Protein AF-A0A7R9W2V9-F1 (afdb_monomer_lite)

pLDDT: mean 74.41, std 21.02, range [41.81, 98.69]

Radius of gyration: 28.2 Å; chains: 1; bounding box: 108×18×52 Å

Secondary structure (DSSP, 8-state):
------PPP-PPP-------------------S-SSSS-SS--S--STTTTSEEE-TTS-EEETTSHHHHHHHHHHHHHHHHHHHHHHHHHHHHHHHS---

Organism: NCBI:txid2749911

Structure (mmCIF, N/CA/C/O backbone):
data_AF-A0A7R9W2V9-F1
#
_entry.id   AF-A0A7R9W2V9-F1
#
loop_
_atom_site.group_PDB
_atom_site.id
_atom_site.type_symbol
_atom_site.label_atom_id
_atom_site.label_alt_id
_atom_site.label_comp_id
_atom_site.label_asym_id
_atom_site.label_entity_id
_atom_site.label_seq_id
_atom_site.pdbx_PDB_ins_code
_atom_site.Cartn_x
_atom_site.Cartn_y
_atom_site.Cartn_z
_atom_site.occupancy
_atom_site.B_iso_or_equiv
_atom_site.auth_seq_id
_atom_site.auth_comp_id
_atom_site.auth_asym_id
_atom_site.auth_atom_id
_atom_site.pdbx_PDB_model_num
ATOM 1 N N . PRO A 1 1 ? -76.018 -1.899 -8.088 1.00 46.69 1 PRO A N 1
ATOM 2 C CA . PRO A 1 1 ? -74.937 -2.626 -8.798 1.00 46.69 1 PRO A CA 1
ATOM 3 C C . PRO A 1 1 ? -73.946 -1.672 -9.506 1.00 46.69 1 PRO A C 1
ATOM 5 O O . PRO A 1 1 ? -74.296 -1.022 -10.482 1.00 46.69 1 PRO A O 1
ATOM 8 N N . LYS A 1 2 ? -72.720 -1.572 -8.980 1.00 50.69 2 LYS A N 1
ATOM 9 C CA . LYS A 1 2 ? -71.483 -1.120 -9.660 1.00 50.69 2 LYS A CA 1
ATOM 10 C C . LYS A 1 2 ? -70.464 -2.248 -9.420 1.00 50.69 2 LYS A C 1
ATOM 12 O O . LYS A 1 2 ? -70.525 -2.785 -8.311 1.00 50.69 2 LYS A O 1
ATOM 17 N N . PRO A 1 3 ? -69.578 -2.632 -10.367 1.00 49.62 3 PRO A N 1
ATOM 18 C CA . PRO A 1 3 ? -68.388 -1.818 -10.691 1.00 49.62 3 PRO A CA 1
ATOM 19 C C . PRO A 1 3 ? -67.778 -2.015 -12.108 1.00 49.62 3 PRO A C 1
ATOM 21 O O . PRO A 1 3 ? -67.949 -3.055 -12.724 1.00 49.62 3 PRO A O 1
ATOM 24 N N . SER A 1 4 ? -66.955 -1.067 -12.582 1.00 51.81 4 SER A N 1
ATOM 25 C CA . SER A 1 4 ? -65.790 -1.380 -13.442 1.00 51.81 4 SER A CA 1
ATOM 26 C C . SER A 1 4 ? -64.820 -0.191 -13.510 1.00 51.81 4 SER A C 1
ATOM 28 O O . SER A 1 4 ? -64.957 0.717 -14.329 1.00 51.81 4 SER A O 1
ATOM 30 N N . LYS A 1 5 ? -63.825 -0.189 -12.623 1.00 57.19 5 LYS A N 1
ATOM 31 C CA . LYS A 1 5 ? -62.565 0.539 -12.803 1.00 57.19 5 LYS A CA 1
ATOM 32 C C . LYS A 1 5 ? -61.449 -0.466 -12.552 1.00 57.19 5 LYS A C 1
ATOM 34 O O . LYS A 1 5 ? -61.297 -0.917 -11.423 1.00 57.19 5 LYS A O 1
ATOM 39 N N . THR A 1 6 ? -60.681 -0.802 -13.579 1.00 54.47 6 THR A N 1
ATOM 40 C CA . THR A 1 6 ? -59.419 -1.537 -13.437 1.00 54.47 6 THR A CA 1
ATOM 41 C C . THR A 1 6 ? -58.342 -0.767 -14.185 1.00 54.47 6 THR A C 1
ATOM 43 O O . THR A 1 6 ? -58.130 -0.964 -15.377 1.00 54.47 6 THR A O 1
ATOM 46 N N . GLY A 1 7 ? -57.701 0.158 -13.471 1.00 48.78 7 GLY A N 1
ATOM 47 C CA . GLY A 1 7 ? -56.350 0.599 -13.788 1.00 48.78 7 GLY A CA 1
ATOM 48 C C . GLY A 1 7 ? -55.388 -0.370 -13.109 1.00 48.78 7 GLY A C 1
ATOM 49 O O . GLY A 1 7 ? -55.486 -0.584 -11.902 1.00 48.78 7 GLY A O 1
ATOM 50 N N . VAL A 1 8 ? -54.512 -0.998 -13.885 1.00 53.28 8 VAL A N 1
ATOM 51 C CA . VAL A 1 8 ? -53.433 -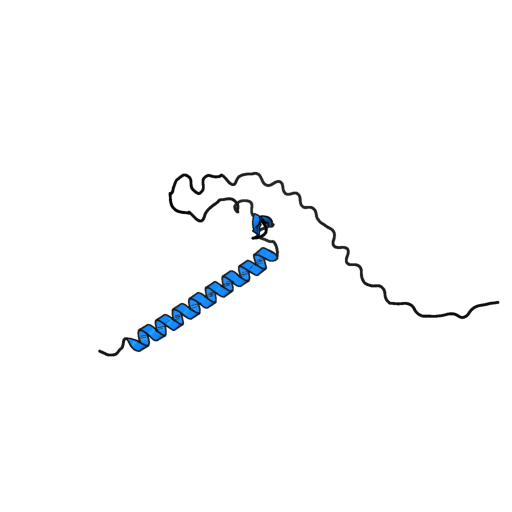1.841 -13.364 1.00 53.28 8 VAL A CA 1
ATOM 52 C C . VAL A 1 8 ? -52.296 -0.939 -12.890 1.00 53.28 8 VAL A C 1
ATOM 54 O O . VAL A 1 8 ? -51.765 -0.1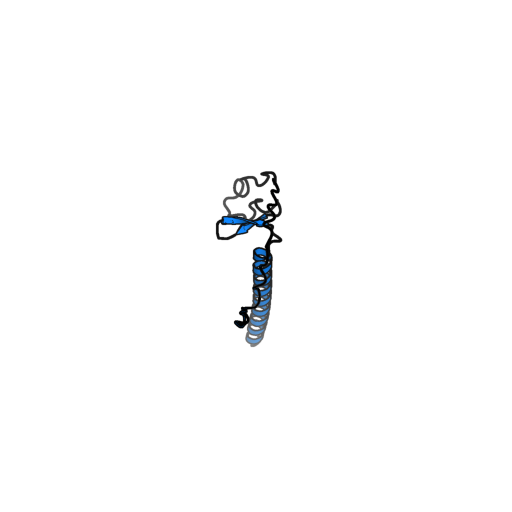33 -13.653 1.00 53.28 8 VAL A O 1
ATOM 57 N N . ALA A 1 9 ? -51.990 -1.027 -11.598 1.00 50.00 9 ALA A N 1
ATOM 58 C CA . ALA A 1 9 ? -50.939 -0.272 -10.935 1.00 50.00 9 ALA A CA 1
ATOM 59 C C . ALA A 1 9 ? -49.593 -1.013 -10.978 1.00 50.00 9 ALA A C 1
ATOM 61 O O . ALA A 1 9 ? -49.531 -2.238 -11.059 1.00 50.00 9 ALA A O 1
ATOM 62 N N . ALA A 1 10 ? -48.551 -0.188 -10.917 1.00 50.56 10 ALA A N 1
ATOM 63 C CA . ALA A 1 10 ? -47.118 -0.440 -10.911 1.00 50.56 10 ALA A CA 1
ATOM 64 C C . ALA A 1 10 ? -46.617 -1.688 -10.153 1.00 50.56 10 ALA A C 1
ATOM 66 O O . ALA A 1 10 ? -47.099 -2.039 -9.077 1.00 50.56 10 ALA A O 1
ATOM 67 N N . ALA A 1 11 ? -45.560 -2.284 -10.712 1.00 58.38 11 ALA A N 1
ATOM 68 C CA . ALA A 1 11 ? -44.734 -3.320 -10.101 1.00 58.38 11 ALA A CA 1
ATOM 69 C C . ALA A 1 11 ? -44.067 -2.842 -8.790 1.00 58.38 11 ALA A C 1
ATOM 71 O O . ALA A 1 11 ? -43.714 -1.664 -8.679 1.00 58.38 11 ALA A O 1
ATOM 72 N N . PRO A 1 12 ? -43.836 -3.734 -7.807 1.00 54.19 12 PRO A N 1
ATOM 73 C CA . PRO A 1 12 ? -43.176 -3.363 -6.565 1.00 54.19 12 PRO A CA 1
ATOM 74 C C . PRO A 1 12 ? -41.658 -3.260 -6.772 1.00 54.19 12 PRO A C 1
ATOM 76 O O . PRO A 1 12 ? -41.003 -4.201 -7.218 1.00 54.19 12 PRO A O 1
ATOM 79 N N . LEU A 1 13 ? -41.096 -2.104 -6.413 1.00 53.69 13 LEU A N 1
ATOM 80 C CA . LEU A 1 13 ? -39.661 -1.914 -6.215 1.00 53.69 13 LEU A CA 1
ATOM 81 C C . LEU A 1 13 ? -39.195 -2.807 -5.057 1.00 53.69 13 LEU A C 1
ATOM 83 O O . LEU A 1 13 ? -39.648 -2.666 -3.921 1.00 53.69 13 LEU A O 1
ATOM 87 N N . LEU A 1 14 ? -38.288 -3.732 -5.366 1.00 52.78 14 LEU A N 1
ATOM 88 C CA . LEU A 1 14 ? -37.601 -4.604 -4.419 1.00 52.78 14 LEU A CA 1
ATOM 89 C C . LEU A 1 14 ? -36.782 -3.758 -3.429 1.00 52.78 14 LEU A C 1
ATOM 91 O O . LEU A 1 14 ? -35.712 -3.252 -3.758 1.00 52.78 14 LEU A O 1
ATOM 95 N N . ALA A 1 15 ? -37.294 -3.600 -2.209 1.00 47.22 15 ALA A N 1
ATOM 96 C CA . ALA A 1 15 ? -36.582 -2.971 -1.105 1.00 47.22 15 ALA A CA 1
ATOM 97 C C . ALA A 1 15 ? -35.486 -3.916 -0.582 1.00 47.22 15 ALA A C 1
ATOM 99 O O . ALA A 1 15 ? -35.779 -4.910 0.084 1.00 47.22 15 ALA A O 1
ATOM 100 N N . SER A 1 16 ? -34.216 -3.614 -0.860 1.00 54.62 16 SER A N 1
ATOM 101 C CA . SER A 1 16 ? -33.085 -4.293 -0.226 1.00 54.62 16 SER A CA 1
ATOM 102 C C . SER A 1 16 ? -32.844 -3.706 1.168 1.00 54.62 16 SER A C 1
ATOM 104 O O . SER A 1 16 ? -32.211 -2.668 1.360 1.00 54.62 16 SER A O 1
ATOM 106 N N . ALA A 1 17 ? -33.379 -4.387 2.180 1.00 60.69 17 ALA A N 1
ATOM 107 C CA . ALA A 1 17 ? -33.046 -4.144 3.575 1.00 60.69 17 ALA A CA 1
ATOM 108 C C . ALA A 1 17 ? -31.585 -4.555 3.825 1.00 60.69 17 ALA A C 1
ATOM 110 O O . ALA A 1 17 ? -31.285 -5.714 4.107 1.00 60.69 17 ALA A O 1
ATOM 111 N N . THR A 1 18 ? -30.656 -3.607 3.721 1.00 54.56 18 THR A N 1
ATOM 112 C CA . THR A 1 18 ? -29.280 -3.818 4.179 1.00 54.56 18 THR A CA 1
ATOM 113 C C . THR A 1 18 ? -29.237 -3.654 5.696 1.00 54.56 18 THR A C 1
ATOM 115 O O . THR A 1 18 ? -29.206 -2.555 6.250 1.00 54.56 18 THR A O 1
ATOM 118 N N . ALA A 1 19 ? -29.290 -4.791 6.389 1.00 51.22 19 ALA A N 1
ATOM 119 C CA . ALA A 1 19 ? -29.125 -4.882 7.830 1.00 51.22 19 ALA A CA 1
ATOM 120 C C . ALA A 1 19 ? -27.772 -4.279 8.246 1.00 51.22 19 ALA A C 1
ATOM 122 O O . ALA A 1 19 ? -26.702 -4.797 7.923 1.00 51.22 19 ALA A O 1
ATOM 123 N N . LYS A 1 20 ? -27.813 -3.165 8.985 1.00 41.97 20 LYS A N 1
ATOM 124 C CA . LYS A 1 20 ? -26.633 -2.519 9.568 1.00 41.97 20 LYS A CA 1
ATOM 125 C C . LYS A 1 20 ? -26.095 -3.392 10.708 1.00 41.97 20 LYS A C 1
ATOM 127 O O . LYS A 1 20 ? -26.447 -3.194 11.870 1.00 41.97 20 LYS A O 1
ATOM 132 N N . SER A 1 21 ? -25.234 -4.354 10.385 1.00 47.53 21 SER A N 1
ATOM 133 C CA . SER A 1 21 ? -24.467 -5.095 11.389 1.00 47.53 21 SER A CA 1
ATOM 134 C C . SER A 1 21 ? -23.513 -4.131 12.103 1.00 47.53 21 SER A C 1
ATOM 136 O O . SER A 1 21 ? -22.529 -3.660 11.534 1.00 47.53 21 SER A O 1
ATOM 138 N N . LYS A 1 22 ? -23.831 -3.770 13.351 1.00 44.12 22 LYS A N 1
ATOM 139 C CA . LYS A 1 22 ? -22.902 -3.074 14.250 1.00 44.12 22 LYS A CA 1
ATOM 140 C C . LYS A 1 22 ? -21.978 -4.116 14.880 1.00 44.12 22 LYS A C 1
ATOM 142 O O . LYS A 1 22 ? -22.258 -4.597 15.976 1.00 44.12 22 LYS A O 1
ATOM 147 N N . SER A 1 23 ? -20.859 -4.434 14.234 1.00 47.97 23 SER A N 1
ATOM 148 C CA . SER A 1 23 ? -19.775 -5.150 14.910 1.00 47.97 23 SER A CA 1
ATOM 149 C C . SER A 1 23 ? -19.009 -4.164 15.803 1.00 47.97 23 SER A C 1
ATOM 151 O O . SER A 1 23 ? -18.202 -3.350 15.364 1.00 47.97 23 SER A O 1
ATOM 153 N N . LYS A 1 24 ? -19.296 -4.183 17.109 1.00 45.81 24 LYS A N 1
ATOM 154 C CA . LYS A 1 24 ? -18.417 -3.558 18.106 1.00 45.81 24 LYS A CA 1
ATOM 155 C C . LYS A 1 24 ? -17.286 -4.537 18.421 1.00 45.81 24 LYS A C 1
ATOM 157 O O . LYS A 1 24 ? -17.407 -5.307 19.368 1.00 45.81 24 LYS A O 1
ATOM 162 N N . SER A 1 25 ? -16.181 -4.496 17.680 1.00 47.84 25 SER A N 1
ATOM 163 C CA . SER A 1 25 ? -14.928 -5.065 18.184 1.00 47.84 25 SER A CA 1
ATOM 164 C C . SER A 1 25 ? -14.218 -3.999 19.026 1.00 47.84 25 SER A C 1
ATOM 166 O O . SER A 1 25 ? -13.719 -2.988 18.534 1.00 47.84 25 SER A O 1
ATOM 168 N N . LYS A 1 26 ? -14.213 -4.181 20.352 1.00 51.88 26 LYS A N 1
ATOM 169 C CA . LYS A 1 26 ? -13.277 -3.460 21.220 1.00 51.88 26 LYS A CA 1
ATOM 170 C C . LYS A 1 26 ? -11.896 -4.078 21.001 1.00 51.88 26 LYS A C 1
ATOM 172 O O . LYS A 1 26 ? -11.573 -5.067 21.648 1.00 51.88 26 LYS A O 1
ATOM 177 N N . SER A 1 27 ? -11.092 -3.524 20.097 1.00 47.75 27 SER A N 1
ATOM 178 C CA . SER A 1 27 ? -9.663 -3.851 20.067 1.00 47.75 27 SER A CA 1
ATOM 179 C C . SER A 1 27 ? -8.928 -2.978 21.076 1.00 47.75 27 SER A C 1
ATOM 181 O O . SER A 1 27 ? -9.070 -1.754 21.069 1.00 47.75 27 SER A O 1
ATOM 183 N N . ALA A 1 28 ? -8.142 -3.623 21.935 1.00 54.44 28 ALA A N 1
ATOM 184 C CA . ALA A 1 28 ? -7.253 -2.982 22.888 1.00 54.44 28 ALA A CA 1
ATOM 185 C C . ALA A 1 28 ? -6.351 -1.939 22.203 1.00 54.44 28 ALA A C 1
ATOM 187 O O . ALA A 1 28 ? -5.865 -2.136 21.085 1.00 54.44 28 ALA A O 1
ATOM 188 N N . ALA A 1 29 ? -6.144 -0.814 22.887 1.00 56.06 29 ALA A N 1
ATOM 189 C CA . ALA A 1 29 ? -5.239 0.248 22.476 1.00 56.06 29 ALA A CA 1
ATOM 190 C C . ALA A 1 29 ? -3.776 -0.205 22.639 1.00 56.06 29 ALA A C 1
ATOM 192 O O . ALA A 1 29 ? -3.122 0.150 23.614 1.00 56.06 29 ALA A O 1
ATOM 193 N N . THR A 1 30 ? -3.262 -0.999 21.696 1.00 52.09 30 THR A N 1
ATOM 194 C CA . THR A 1 30 ? -1.866 -1.490 21.734 1.00 52.09 30 THR A CA 1
ATOM 195 C C . THR A 1 30 ? -0.921 -0.713 20.795 1.00 52.09 30 THR A C 1
ATOM 197 O O . THR A 1 30 ? 0.289 -0.917 20.806 1.00 52.09 30 THR A O 1
ATOM 200 N N . GLY A 1 31 ? -1.421 0.260 20.024 1.00 50.94 31 GLY A N 1
ATOM 201 C CA . GLY A 1 31 ? -0.594 1.105 19.148 1.00 50.94 31 GLY A CA 1
ATOM 202 C C . GLY A 1 31 ? 0.148 2.207 19.915 1.00 50.94 31 GLY A C 1
ATOM 203 O O . GLY A 1 31 ? -0.359 3.316 20.066 1.00 50.94 31 GLY A O 1
ATOM 204 N N . GLY A 1 32 ? 1.340 1.910 20.434 1.00 52.16 32 GLY A N 1
ATOM 205 C CA . GLY A 1 32 ? 2.142 2.864 21.205 1.00 52.16 32 GLY A CA 1
ATOM 206 C C . GLY A 1 32 ? 2.703 4.031 20.377 1.00 52.16 32 GLY A C 1
ATOM 207 O O . GLY A 1 32 ? 3.271 3.832 19.307 1.00 52.16 32 GLY A O 1
ATOM 208 N N . ARG A 1 33 ? 2.676 5.244 20.953 1.00 56.78 33 ARG A N 1
ATOM 209 C CA . ARG A 1 33 ? 3.229 6.525 20.439 1.00 56.78 33 ARG A CA 1
ATOM 210 C C . ARG A 1 33 ? 4.748 6.544 20.150 1.00 56.78 33 ARG A C 1
ATOM 212 O O . ARG A 1 33 ? 5.314 7.597 19.885 1.00 56.78 33 ARG A O 1
ATOM 219 N N . ARG A 1 34 ? 5.444 5.406 20.234 1.00 54.47 34 ARG A N 1
ATOM 220 C CA . ARG A 1 34 ? 6.917 5.310 20.203 1.00 54.47 34 ARG A CA 1
ATOM 221 C C . ARG A 1 34 ? 7.448 4.724 18.890 1.00 54.47 34 ARG A C 1
ATOM 223 O O . ARG A 1 34 ? 8.326 3.867 18.914 1.00 54.47 34 ARG A O 1
ATOM 230 N N . GLY A 1 35 ? 6.875 5.127 17.757 1.00 52.22 35 GLY A N 1
ATOM 231 C CA . GLY A 1 35 ? 7.440 4.858 16.423 1.00 52.22 35 GLY A CA 1
ATOM 232 C C . GLY A 1 35 ? 8.553 5.838 16.026 1.00 52.22 35 GLY A C 1
ATOM 233 O O . GLY A 1 35 ? 9.365 5.517 15.173 1.00 52.22 35 GLY A O 1
ATOM 234 N N . GLY A 1 36 ? 8.634 7.002 16.688 1.00 52.72 36 GLY A N 1
ATOM 235 C CA . GLY A 1 36 ? 9.611 8.060 16.381 1.00 52.72 36 GLY A CA 1
ATOM 236 C C . GLY A 1 36 ? 10.457 8.537 17.566 1.00 52.72 36 GLY A C 1
ATOM 237 O O . GLY A 1 36 ? 11.178 9.513 17.439 1.00 52.72 36 GLY A O 1
ATOM 238 N N . ALA A 1 37 ? 10.384 7.883 18.732 1.00 55.50 37 ALA A N 1
ATOM 239 C CA . ALA A 1 37 ? 11.139 8.327 19.913 1.00 55.50 37 ALA A CA 1
ATOM 240 C C . ALA A 1 37 ? 12.647 8.008 19.839 1.00 55.50 37 ALA A C 1
ATOM 242 O O . ALA A 1 37 ? 13.417 8.556 20.618 1.00 55.50 37 ALA A O 1
ATOM 243 N N . LEU A 1 38 ? 13.061 7.107 18.937 1.00 58.66 38 LEU A N 1
ATOM 244 C CA . LEU A 1 38 ? 14.432 6.580 18.859 1.00 58.66 38 LEU A CA 1
ATOM 245 C C . LEU A 1 38 ? 15.183 7.000 17.584 1.00 58.66 38 LEU A C 1
ATOM 247 O O . LEU A 1 38 ? 16.358 6.674 17.444 1.00 58.66 38 LEU A O 1
ATOM 251 N N . THR A 1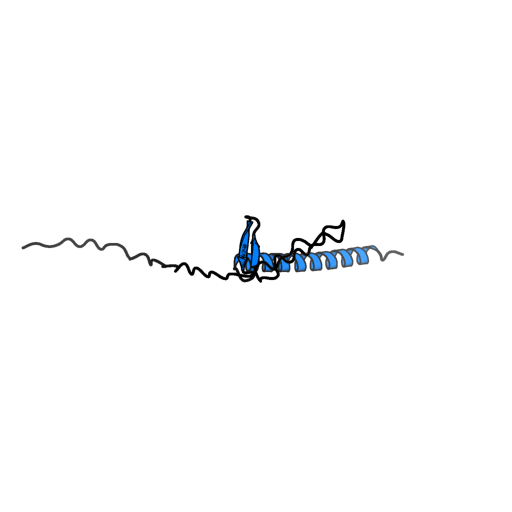 39 ? 14.537 7.707 16.649 1.00 63.59 39 THR A N 1
ATOM 252 C CA . THR A 1 39 ? 15.150 8.115 15.375 1.00 63.59 39 THR A CA 1
ATOM 253 C C . THR A 1 39 ? 14.649 9.490 14.946 1.00 63.59 39 THR A C 1
ATOM 255 O O . THR A 1 39 ? 13.447 9.727 14.921 1.00 63.59 39 THR A O 1
ATOM 258 N N . SER A 1 40 ? 15.551 10.373 14.514 1.00 72.06 40 SER A N 1
ATOM 259 C CA . SER A 1 40 ? 15.199 11.656 13.876 1.00 72.06 40 SER A CA 1
ATOM 260 C C . SER A 1 40 ? 14.599 11.498 12.472 1.00 72.06 40 SER A C 1
ATOM 262 O O . SER A 1 40 ? 14.125 12.464 11.883 1.00 72.06 40 SER A O 1
ATOM 264 N N . LYS A 1 41 ? 14.624 10.278 11.925 1.00 70.56 41 LYS A N 1
ATOM 265 C CA . LYS A 1 41 ? 14.027 9.924 10.638 1.00 70.56 41 LYS A CA 1
ATOM 266 C C . LYS A 1 41 ? 12.574 9.509 10.837 1.00 70.56 41 LYS A C 1
ATOM 268 O O . LYS A 1 41 ? 12.265 8.776 11.778 1.00 70.56 41 LYS A O 1
ATOM 273 N N . ASN A 1 42 ? 11.704 9.917 9.917 1.00 76.88 42 ASN A N 1
ATOM 274 C CA . ASN A 1 42 ? 10.350 9.387 9.805 1.00 76.88 42 ASN A CA 1
ATOM 275 C C . ASN A 1 42 ? 10.427 7.895 9.459 1.00 76.88 42 ASN A C 1
ATOM 277 O O . ASN A 1 42 ? 10.585 7.523 8.300 1.00 76.88 42 ASN A O 1
ATOM 281 N N . VAL A 1 43 ? 10.353 7.034 10.472 1.00 78.31 43 VAL A N 1
ATOM 282 C CA . VAL A 1 43 ? 10.262 5.588 10.263 1.00 78.31 43 VAL A CA 1
ATOM 283 C C . VAL A 1 43 ? 8.806 5.265 9.920 1.00 78.31 43 VAL A C 1
ATOM 285 O O . VAL A 1 43 ? 7.924 5.580 10.722 1.00 78.31 43 VAL A O 1
ATOM 288 N N . PRO A 1 44 ? 8.518 4.628 8.770 1.00 79.38 44 PRO A N 1
ATOM 289 C CA . PRO A 1 44 ? 7.149 4.391 8.298 1.00 79.38 44 PRO A CA 1
ATOM 290 C C . PRO A 1 44 ? 6.379 3.310 9.087 1.00 79.38 44 PRO A C 1
ATOM 292 O O . PRO A 1 44 ? 5.412 2.742 8.592 1.00 79.38 44 PRO A O 1
ATOM 295 N N . TYR A 1 45 ? 6.754 3.034 10.337 1.00 84.38 45 TYR A N 1
ATOM 296 C CA . TYR A 1 45 ? 6.110 2.035 11.184 1.00 84.38 45 TYR A CA 1
ATOM 297 C C . TYR A 1 45 ? 5.515 2.666 12.445 1.00 84.38 45 TYR A C 1
ATOM 299 O O . TYR A 1 45 ? 6.216 3.026 13.392 1.00 84.38 45 TYR A O 1
ATOM 307 N N . THR A 1 46 ? 4.189 2.784 12.463 1.00 86.44 46 THR A N 1
ATOM 308 C CA . THR A 1 46 ? 3.441 3.469 13.530 1.00 86.44 46 THR A CA 1
ATOM 309 C C . THR A 1 46 ? 2.755 2.517 14.508 1.00 86.44 46 THR A C 1
ATOM 311 O O . THR A 1 46 ? 2.261 2.976 15.537 1.00 86.44 46 THR A O 1
ATOM 314 N N . ARG A 1 47 ? 2.707 1.209 14.206 1.00 87.94 47 ARG A N 1
ATOM 315 C CA . ARG A 1 47 ? 1.980 0.161 14.961 1.00 87.94 47 ARG A CA 1
ATOM 316 C C . ARG A 1 47 ? 0.456 0.337 15.032 1.00 87.94 47 ARG A C 1
ATOM 318 O O . ARG A 1 47 ? -0.246 -0.495 15.600 1.00 87.94 47 ARG A O 1
ATOM 325 N N . THR A 1 48 ? -0.110 1.405 14.463 1.00 88.81 48 THR A N 1
ATOM 326 C CA . THR A 1 48 ? -1.566 1.655 14.516 1.00 88.81 48 THR A CA 1
ATOM 327 C C . THR A 1 48 ? -2.363 0.640 13.695 1.00 88.81 48 THR A C 1
ATOM 329 O O . THR A 1 48 ? -3.560 0.463 13.936 1.00 88.81 48 THR A O 1
ATOM 332 N N . GLY A 1 49 ? -1.695 -0.039 12.759 1.00 90.69 49 GLY A N 1
ATOM 333 C CA . GLY A 1 49 ? -2.248 -1.087 11.908 1.00 90.69 49 GLY A CA 1
ATOM 334 C C . GLY A 1 49 ? -2.248 -2.495 12.512 1.00 90.69 49 GLY A C 1
ATOM 335 O O . GLY A 1 49 ? -2.843 -3.394 11.915 1.00 90.69 49 GLY A O 1
ATOM 336 N N . ASP A 1 50 ? -1.608 -2.708 13.666 1.00 93.25 50 ASP A N 1
ATOM 337 C CA . ASP A 1 50 ? -1.352 -4.052 14.220 1.00 93.25 50 ASP A CA 1
ATOM 338 C C . ASP A 1 50 ? -2.636 -4.729 14.727 1.00 93.25 50 ASP A C 1
ATOM 340 O O . ASP A 1 50 ? -2.736 -5.947 14.791 1.00 93.25 50 ASP A O 1
ATOM 344 N N . SER A 1 51 ? -3.667 -3.932 15.010 1.00 92.50 51 SER A N 1
ATOM 345 C CA . SER A 1 51 ? -5.007 -4.396 15.398 1.00 92.50 51 SER A CA 1
ATOM 346 C C . SER A 1 51 ? -5.881 -4.852 14.218 1.00 92.50 51 SER A C 1
ATOM 348 O O . SER A 1 51 ? -7.095 -4.979 14.363 1.00 92.50 51 SER A O 1
ATOM 350 N N . GLY A 1 52 ? -5.306 -5.022 13.023 1.00 94.38 52 GLY A N 1
ATOM 351 C CA . GLY A 1 52 ? -6.046 -5.439 11.824 1.00 94.38 52 GLY A CA 1
ATOM 352 C C . GLY A 1 52 ? -6.946 -4.354 11.220 1.00 94.38 52 GLY A C 1
ATOM 353 O O . GLY A 1 52 ? -7.747 -4.633 10.334 1.00 94.38 52 GLY A O 1
ATOM 354 N N . THR A 1 53 ? -6.811 -3.105 11.669 1.00 96.31 53 THR A N 1
ATOM 355 C CA . THR A 1 53 ? -7.584 -1.954 11.179 1.00 96.31 53 THR A CA 1
ATOM 356 C C . THR A 1 53 ? -6.647 -0.847 10.706 1.00 96.31 53 THR A C 1
ATOM 358 O O . THR A 1 53 ? -5.571 -0.666 11.272 1.00 96.31 53 THR A O 1
ATOM 361 N N . SER A 1 54 ? -7.046 -0.098 9.682 1.00 95.25 54 SER A N 1
ATOM 362 C CA . SER A 1 54 ? -6.279 1.015 9.111 1.00 95.25 54 SER A CA 1
ATOM 363 C C . SER A 1 54 ? -7.164 2.250 8.939 1.00 95.25 54 SER A C 1
ATOM 365 O O . SER A 1 54 ? -8.387 2.155 9.036 1.00 95.25 54 SER A O 1
ATOM 367 N N . GLN A 1 55 ? -6.555 3.418 8.749 1.00 95.19 55 GLN A N 1
ATOM 368 C CA . GLN A 1 55 ? -7.255 4.692 8.597 1.00 95.19 55 GLN A CA 1
ATOM 369 C C . GLN A 1 55 ? -7.335 5.083 7.116 1.00 95.19 55 GLN A C 1
ATOM 371 O O . GLN A 1 55 ? -6.330 5.036 6.413 1.00 95.19 55 GLN A O 1
ATOM 376 N N . LEU A 1 56 ? -8.524 5.462 6.651 1.00 95.56 56 LEU A N 1
ATOM 377 C CA . LEU A 1 56 ? -8.737 6.081 5.345 1.00 95.56 56 LEU A CA 1
ATOM 378 C C . LEU A 1 56 ? -8.241 7.530 5.353 1.00 95.56 56 LEU A C 1
ATOM 380 O O . LEU A 1 56 ? -8.101 8.148 6.409 1.00 95.56 56 LEU A O 1
ATOM 384 N N . PHE A 1 57 ? -8.071 8.109 4.165 1.00 93.44 57 PHE A N 1
ATOM 385 C CA . PHE A 1 57 ? -7.705 9.521 4.017 1.00 93.44 57 PHE A CA 1
ATOM 386 C C . PHE A 1 57 ? -8.686 10.478 4.721 1.00 93.44 57 PHE A C 1
ATOM 388 O O . PHE A 1 57 ? -8.287 11.509 5.250 1.00 93.44 57 PHE A O 1
ATOM 395 N N . THR A 1 58 ? -9.964 10.103 4.807 1.00 95.06 58 THR A N 1
ATOM 396 C CA . THR A 1 58 ? -11.007 10.855 5.527 1.00 95.06 58 THR A CA 1
ATOM 397 C C . THR A 1 58 ? -10.852 10.838 7.052 1.00 95.06 58 THR A C 1
ATOM 399 O O . THR A 1 58 ? -11.603 11.508 7.754 1.00 95.06 58 THR A O 1
ATOM 402 N N . GLY A 1 59 ? -9.917 10.052 7.590 1.00 93.50 59 GLY A N 1
ATOM 403 C CA . GLY A 1 59 ? -9.719 9.863 9.024 1.00 93.50 59 GLY A CA 1
ATOM 404 C C . GLY A 1 59 ? -10.538 8.718 9.633 1.00 93.50 59 GLY A C 1
ATOM 405 O O . GLY A 1 59 ? -10.330 8.371 10.797 1.00 93.50 59 GLY A O 1
ATOM 406 N N . GLU A 1 60 ? -11.433 8.086 8.875 1.00 95.69 60 GLU A N 1
ATOM 407 C CA . GLU A 1 60 ? -12.203 6.927 9.335 1.00 95.69 60 GLU A CA 1
ATOM 408 C C . GLU A 1 60 ? -11.313 5.679 9.474 1.00 95.69 60 GLU A C 1
ATOM 410 O O . GLU A 1 60 ? -10.529 5.385 8.576 1.00 95.69 60 GLU A O 1
ATOM 415 N N . ARG A 1 61 ? -11.438 4.909 10.569 1.00 95.69 61 ARG A N 1
ATOM 416 C CA . ARG A 1 6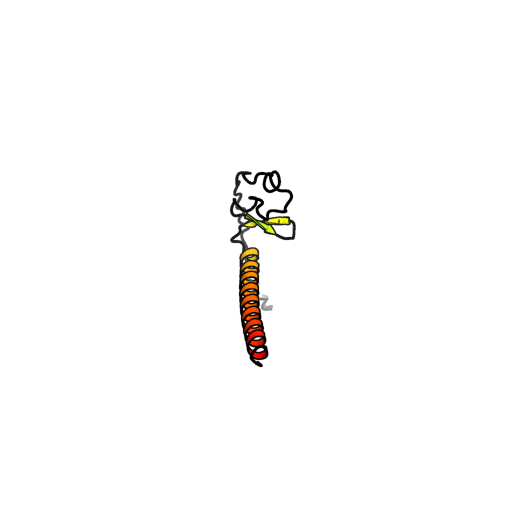1 ? -10.741 3.616 10.718 1.00 95.69 61 ARG A CA 1
ATOM 417 C C . ARG A 1 61 ? -11.644 2.456 10.316 1.00 95.69 61 ARG A C 1
ATOM 419 O O . ARG A 1 61 ? -12.702 2.283 10.916 1.00 95.69 61 ARG A O 1
ATOM 426 N N . ARG A 1 62 ? -11.191 1.621 9.380 1.00 95.94 62 ARG A N 1
ATOM 427 C CA . ARG A 1 62 ? -11.892 0.401 8.947 1.00 95.94 62 ARG A CA 1
ATOM 428 C C . ARG A 1 62 ? -11.011 -0.839 9.055 1.00 95.94 62 ARG A C 1
ATOM 430 O O . ARG A 1 62 ? -9.804 -0.737 9.281 1.00 95.94 62 ARG A O 1
ATOM 437 N N . SER A 1 63 ? -11.633 -2.014 8.955 1.00 97.06 63 SER A N 1
ATOM 438 C CA . SER A 1 63 ? -10.916 -3.291 8.843 1.00 97.06 63 SER A CA 1
ATOM 439 C C . SER A 1 63 ? -10.003 -3.265 7.623 1.00 97.06 63 SER A C 1
ATOM 441 O O . SER A 1 63 ? -10.395 -2.722 6.600 1.00 97.06 63 SER A O 1
ATOM 443 N N . LYS A 1 64 ? -8.822 -3.887 7.696 1.00 97.19 64 LYS A N 1
ATOM 444 C CA . LYS A 1 64 ? -7.971 -4.087 6.509 1.00 97.19 64 LYS A CA 1
ATOM 445 C C . LYS A 1 64 ? -8.648 -4.940 5.429 1.00 97.19 64 LYS A C 1
ATOM 447 O O . LYS A 1 64 ? -8.252 -4.861 4.281 1.00 97.19 64 LYS A O 1
ATOM 452 N N . SER A 1 65 ? -9.658 -5.720 5.808 1.00 97.44 65 SER A N 1
ATOM 453 C CA . SER A 1 65 ? -10.475 -6.544 4.911 1.00 97.44 65 SER A CA 1
ATOM 454 C C . SER A 1 65 ? -11.709 -5.818 4.347 1.00 97.44 65 SER A C 1
ATOM 456 O O . SER A 1 65 ? -12.636 -6.479 3.896 1.00 97.44 65 SER A O 1
ATOM 458 N N . ASP A 1 66 ? -11.813 -4.496 4.507 1.00 98.06 66 ASP A N 1
ATOM 459 C CA . ASP A 1 66 ? -12.896 -3.692 3.923 1.00 98.06 66 ASP A CA 1
ATOM 460 C C . ASP A 1 66 ? -12.664 -3.509 2.416 1.00 98.06 66 ASP A C 1
ATOM 462 O O . ASP A 1 66 ? -11.524 -3.287 2.002 1.00 98.06 66 ASP A O 1
ATOM 466 N N . ASP A 1 67 ? -13.735 -3.524 1.617 1.00 98.12 67 ASP A N 1
ATOM 467 C CA . ASP A 1 67 ? -13.671 -3.419 0.148 1.00 98.12 67 ASP A CA 1
ATOM 468 C C . ASP A 1 67 ? -12.886 -2.189 -0.335 1.00 98.12 67 ASP A C 1
ATOM 470 O O . ASP A 1 67 ? -12.245 -2.223 -1.385 1.00 98.12 67 ASP A O 1
ATOM 474 N N . ALA A 1 68 ? -12.891 -1.094 0.436 1.00 97.00 68 ALA A N 1
ATOM 475 C CA . ALA A 1 68 ? -12.108 0.089 0.098 1.00 97.00 68 ALA A CA 1
ATOM 476 C C . ALA A 1 68 ? -10.595 -0.191 0.120 1.00 97.00 68 ALA A C 1
ATOM 478 O O . ALA A 1 68 ? -9.877 0.265 -0.769 1.00 97.00 68 ALA A O 1
ATOM 479 N N . PHE A 1 69 ? -10.102 -0.925 1.122 1.00 97.38 69 PHE A N 1
ATOM 480 C CA . PHE A 1 69 ? -8.684 -1.283 1.208 1.00 97.38 69 PHE A CA 1
ATOM 481 C C . PHE A 1 69 ? -8.298 -2.355 0.194 1.00 97.38 69 PHE A C 1
ATOM 483 O O . PHE A 1 69 ? -7.194 -2.278 -0.333 1.00 97.38 69 PHE A O 1
ATOM 490 N N . GLU A 1 70 ? -9.205 -3.278 -0.130 1.00 98.31 70 GLU A N 1
ATOM 491 C CA . GLU A 1 70 ? -8.999 -4.256 -1.203 1.00 98.31 70 GLU A CA 1
ATOM 492 C C . GLU A 1 70 ? -8.816 -3.557 -2.558 1.00 98.31 70 GLU A C 1
ATOM 494 O O . GLU A 1 70 ? -7.807 -3.746 -3.235 1.00 98.31 70 GLU A O 1
ATOM 499 N N . ALA A 1 71 ? -9.740 -2.659 -2.920 1.00 98.19 71 ALA A N 1
ATOM 500 C CA . ALA A 1 71 ? -9.670 -1.922 -4.180 1.00 98.19 71 ALA A CA 1
ATOM 501 C C . ALA A 1 71 ? -8.403 -1.055 -4.285 1.00 98.19 71 ALA A C 1
ATOM 503 O O . ALA A 1 71 ? -7.750 -1.032 -5.327 1.00 98.19 71 ALA A O 1
ATOM 504 N N . MET A 1 72 ? -8.033 -0.353 -3.207 1.00 97.62 72 MET A N 1
ATOM 505 C CA . MET A 1 72 ? -6.793 0.431 -3.172 1.00 97.62 72 MET A CA 1
ATOM 506 C C . MET A 1 72 ? -5.545 -0.460 -3.237 1.00 97.62 72 MET A C 1
ATOM 508 O O . MET A 1 72 ? -4.587 -0.095 -3.912 1.00 97.62 72 MET A O 1
ATOM 512 N N . GLY A 1 73 ? -5.561 -1.621 -2.575 1.00 97.88 73 GLY A N 1
ATOM 513 C CA . GLY A 1 73 ? -4.471 -2.597 -2.603 1.00 97.88 73 GLY A CA 1
ATOM 514 C C . GLY A 1 73 ? -4.228 -3.163 -4.001 1.00 97.88 73 GLY A C 1
ATOM 515 O O . GLY A 1 73 ? -3.090 -3.178 -4.459 1.00 97.88 73 GLY A O 1
ATOM 516 N N . ALA A 1 74 ? -5.291 -3.525 -4.724 1.00 98.56 74 ALA A N 1
ATOM 517 C CA . ALA A 1 74 ? -5.187 -3.999 -6.105 1.00 98.56 74 ALA A CA 1
ATOM 518 C C . ALA A 1 74 ? -4.598 -2.936 -7.054 1.00 98.56 74 ALA A C 1
ATOM 520 O O . ALA A 1 74 ? -3.814 -3.251 -7.951 1.00 98.56 74 ALA A O 1
ATOM 521 N N . VAL A 1 75 ? -4.943 -1.657 -6.852 1.00 98.50 75 VAL A N 1
ATOM 522 C CA . VAL A 1 75 ? -4.359 -0.548 -7.624 1.00 98.50 75 VAL A CA 1
ATOM 523 C C . VAL A 1 75 ? -2.882 -0.345 -7.283 1.00 98.50 75 VAL A C 1
ATOM 525 O O . VAL A 1 75 ? -2.088 -0.116 -8.195 1.00 98.50 75 VAL A O 1
ATOM 528 N N . ASP A 1 76 ? -2.495 -0.447 -6.012 1.00 98.06 76 ASP A N 1
ATOM 529 C CA . ASP A 1 76 ? -1.093 -0.341 -5.578 1.00 98.06 76 ASP A CA 1
ATOM 530 C C . ASP A 1 76 ? -0.225 -1.474 -6.159 1.00 98.06 76 ASP A C 1
ATOM 532 O O . ASP A 1 76 ? 0.879 -1.240 -6.666 1.00 98.06 76 ASP A O 1
ATOM 536 N N . GLU A 1 77 ? -0.763 -2.697 -6.195 1.00 98.69 77 GLU A N 1
ATOM 537 C CA . GLU A 1 77 ? -0.118 -3.845 -6.837 1.00 98.69 77 GLU A CA 1
ATOM 538 C C . GLU A 1 77 ? 0.066 -3.616 -8.344 1.00 98.69 77 GLU A C 1
ATOM 540 O O . GLU A 1 77 ? 1.177 -3.755 -8.865 1.00 98.69 77 GLU A O 1
ATOM 545 N N . LEU A 1 78 ? -0.987 -3.183 -9.046 1.00 98.50 78 LEU A N 1
ATOM 546 C CA . LEU A 1 78 ? -0.907 -2.854 -10.470 1.00 98.50 78 LEU A CA 1
ATOM 547 C C . LEU A 1 78 ? 0.154 -1.777 -10.745 1.00 98.50 78 LEU A C 1
ATOM 549 O O . LEU A 1 78 ? 0.970 -1.933 -11.657 1.00 98.50 78 LEU A O 1
ATOM 553 N N . CYS A 1 79 ? 0.167 -0.697 -9.958 1.00 98.50 79 CYS A N 1
ATOM 554 C CA . CYS A 1 79 ? 1.154 0.375 -10.090 1.00 98.50 79 CYS A CA 1
ATOM 555 C C . CYS A 1 79 ? 2.587 -0.153 -9.932 1.00 98.50 79 CYS A C 1
ATOM 557 O O . CYS A 1 79 ? 3.476 0.230 -10.696 1.00 98.50 79 CYS A O 1
ATOM 559 N N . SER A 1 80 ? 2.803 -1.069 -8.986 1.00 98.19 80 SER A N 1
ATOM 560 C CA . SER A 1 80 ? 4.103 -1.704 -8.759 1.00 98.19 80 SER A CA 1
ATOM 561 C C . SER A 1 80 ? 4.556 -2.521 -9.973 1.00 98.19 80 SER A C 1
ATOM 563 O O . SER A 1 80 ? 5.696 -2.382 -10.422 1.00 98.19 80 SER A O 1
ATOM 565 N N . VAL A 1 81 ? 3.655 -3.311 -10.568 1.00 98.44 81 VAL A N 1
ATOM 566 C CA . VAL A 1 81 ? 3.944 -4.090 -11.785 1.00 98.44 81 VAL A CA 1
ATOM 567 C C . VAL A 1 81 ? 4.293 -3.177 -12.963 1.00 98.44 81 VAL A C 1
ATOM 569 O O . VAL A 1 81 ? 5.272 -3.427 -13.669 1.00 98.44 81 VAL A O 1
ATOM 572 N N . VAL A 1 82 ? 3.546 -2.086 -13.158 1.00 98.25 82 VAL A N 1
ATOM 573 C CA . VAL A 1 82 ? 3.840 -1.089 -14.202 1.00 98.25 82 VAL A CA 1
ATOM 574 C C . VAL A 1 82 ? 5.226 -0.472 -13.998 1.00 98.25 82 VAL A C 1
ATOM 576 O O . VAL A 1 82 ? 5.991 -0.347 -14.957 1.00 98.25 82 VAL A O 1
ATOM 579 N N . GLY A 1 83 ? 5.584 -0.135 -12.756 1.00 97.81 83 GLY A N 1
ATOM 580 C CA . GLY A 1 83 ? 6.908 0.386 -12.414 1.00 97.81 83 GLY A CA 1
ATOM 581 C C . GLY A 1 83 ? 8.038 -0.582 -12.778 1.00 97.81 83 GLY A C 1
ATOM 582 O O . GLY A 1 83 ? 9.038 -0.167 -13.367 1.00 97.81 83 GLY A O 1
ATOM 583 N N . VAL A 1 84 ? 7.859 -1.878 -12.503 1.00 97.88 84 VAL A N 1
ATOM 584 C CA . VAL A 1 84 ? 8.825 -2.922 -12.884 1.00 97.88 84 VAL A CA 1
ATOM 585 C C . VAL A 1 84 ? 8.947 -3.029 -14.405 1.00 97.88 84 VAL A C 1
ATOM 587 O O . VAL A 1 84 ? 10.061 -2.992 -14.926 1.00 97.88 84 VAL A O 1
ATOM 590 N N . ALA A 1 85 ? 7.829 -3.090 -15.133 1.00 96.88 85 ALA A N 1
ATOM 591 C CA . ALA A 1 85 ? 7.842 -3.153 -16.595 1.00 96.88 85 ALA A CA 1
ATOM 592 C C . ALA A 1 85 ? 8.563 -1.941 -17.218 1.00 96.88 85 ALA A C 1
ATOM 594 O O . ALA A 1 85 ? 9.375 -2.091 -18.134 1.00 96.88 85 ALA A O 1
ATOM 595 N N . HIS A 1 86 ? 8.322 -0.744 -16.676 1.00 96.81 86 HIS A N 1
ATOM 596 C CA . HIS A 1 86 ? 8.996 0.480 -17.100 1.00 96.81 86 HIS A CA 1
ATOM 597 C C . HIS A 1 86 ? 10.508 0.439 -16.828 1.00 96.81 86 HIS A C 1
ATOM 599 O O . HIS A 1 86 ? 11.306 0.805 -17.697 1.00 96.81 86 HIS A O 1
ATOM 605 N N . ALA A 1 87 ? 10.919 -0.025 -15.644 1.00 96.25 87 ALA A N 1
ATOM 606 C CA . ALA A 1 87 ? 12.330 -0.172 -15.297 1.00 96.25 87 ALA A CA 1
ATOM 607 C C . ALA A 1 87 ? 13.041 -1.140 -16.256 1.00 96.25 87 ALA A C 1
ATOM 609 O O . ALA A 1 87 ? 14.088 -0.797 -16.799 1.00 96.25 87 ALA A O 1
ATOM 610 N N . MET A 1 88 ? 12.431 -2.292 -16.550 1.00 95.50 88 MET A N 1
ATOM 611 C CA . MET A 1 88 ? 12.979 -3.276 -17.492 1.00 95.50 88 MET A CA 1
ATOM 612 C C . MET A 1 88 ? 13.135 -2.703 -18.907 1.00 95.50 88 MET A C 1
ATOM 614 O O . MET A 1 88 ? 14.177 -2.885 -19.534 1.00 95.50 88 MET A O 1
ATOM 618 N N . MET A 1 89 ? 12.136 -1.966 -19.403 1.00 94.25 89 MET A N 1
ATOM 619 C CA . MET A 1 89 ? 12.212 -1.314 -20.716 1.00 94.25 89 MET A CA 1
ATOM 620 C C . MET A 1 89 ? 13.334 -0.269 -20.769 1.00 94.25 89 MET A C 1
ATOM 622 O O . MET A 1 89 ? 14.115 -0.231 -21.720 1.00 94.25 89 MET A O 1
ATOM 626 N N . THR A 1 90 ? 13.440 0.560 -19.730 1.00 93.12 90 THR A N 1
ATOM 627 C CA . THR A 1 90 ? 14.461 1.611 -19.644 1.00 93.12 90 THR A CA 1
ATOM 628 C C . THR A 1 90 ? 15.866 1.008 -19.587 1.00 93.12 90 THR A C 1
ATOM 630 O O . THR A 1 90 ? 16.763 1.472 -20.289 1.00 93.12 90 THR A O 1
ATOM 633 N N . THR A 1 91 ? 16.062 -0.067 -18.817 1.00 89.25 91 THR A N 1
ATOM 634 C CA . THR A 1 91 ? 17.334 -0.802 -18.765 1.00 89.25 91 THR A CA 1
ATOM 635 C C . THR A 1 91 ? 17.699 -1.420 -20.120 1.00 89.25 91 THR A C 1
ATOM 637 O O . THR A 1 91 ? 18.858 -1.331 -20.534 1.00 89.25 91 THR A O 1
ATOM 640 N N . ASN A 1 92 ? 16.736 -1.989 -20.851 1.00 79.50 92 ASN A N 1
ATOM 641 C CA . ASN A 1 92 ? 16.977 -2.555 -22.185 1.00 79.50 92 ASN A CA 1
ATOM 642 C C . ASN A 1 92 ? 17.386 -1.482 -23.211 1.00 79.50 92 ASN A C 1
ATOM 644 O O . ASN A 1 92 ? 18.272 -1.710 -24.029 1.00 79.50 92 ASN A O 1
ATOM 648 N N . MET A 1 93 ? 16.795 -0.286 -23.147 1.00 73.81 93 MET A N 1
ATOM 649 C CA . MET A 1 93 ? 17.189 0.830 -24.018 1.00 73.81 93 MET A CA 1
ATOM 650 C C . MET A 1 93 ? 18.561 1.407 -23.644 1.00 73.81 93 MET A C 1
ATOM 652 O O . MET A 1 93 ? 19.364 1.709 -24.525 1.00 73.81 93 MET A O 1
ATOM 656 N N . ALA A 1 94 ? 18.869 1.517 -22.347 1.00 72.00 94 ALA A N 1
ATOM 657 C CA . ALA A 1 94 ? 20.176 1.981 -21.878 1.00 72.00 94 ALA A CA 1
ATOM 658 C C . ALA A 1 94 ? 21.315 1.023 -22.276 1.00 72.00 94 ALA A C 1
ATOM 660 O O . ALA A 1 94 ? 22.405 1.471 -22.626 1.00 72.00 94 ALA A O 1
ATOM 661 N N . THR A 1 95 ? 21.060 -0.288 -22.273 1.00 67.88 95 THR A N 1
ATOM 662 C CA . THR A 1 95 ? 22.025 -1.299 -22.742 1.00 67.88 95 THR A CA 1
ATOM 663 C C . THR A 1 95 ? 22.159 -1.325 -24.267 1.00 67.88 95 THR A C 1
ATOM 665 O O . THR A 1 95 ? 23.265 -1.516 -24.765 1.00 67.88 95 THR A O 1
ATOM 668 N N . ALA A 1 96 ? 21.088 -1.046 -25.019 1.00 63.41 96 ALA A N 1
ATOM 669 C CA . ALA A 1 96 ? 21.130 -0.964 -26.483 1.00 63.41 96 ALA A CA 1
ATOM 670 C C . ALA A 1 96 ? 21.928 0.243 -27.024 1.00 63.41 96 ALA A C 1
ATOM 672 O O . ALA A 1 96 ? 22.485 0.163 -28.116 1.00 63.41 96 ALA A O 1
ATOM 673 N N . VAL A 1 97 ? 22.019 1.347 -26.272 1.00 65.25 97 VAL A N 1
ATOM 674 C CA . VAL A 1 97 ? 22.743 2.570 -26.688 1.00 65.25 97 VAL A CA 1
ATOM 675 C C . VAL A 1 97 ? 24.235 2.552 -26.296 1.00 65.25 97 VAL A C 1
ATOM 677 O O . VAL A 1 97 ? 25.022 3.320 -26.841 1.00 65.25 97 VAL A O 1
ATOM 680 N N . GLY A 1 98 ? 24.666 1.650 -25.407 1.00 55.66 98 GLY A N 1
ATOM 681 C CA . GLY A 1 98 ? 26.047 1.585 -24.894 1.00 55.66 98 GLY A CA 1
ATOM 682 C C . GLY A 1 98 ? 27.030 0.684 -25.659 1.00 55.66 98 GLY A C 1
ATOM 683 O O . GLY A 1 98 ? 28.152 0.502 -25.196 1.00 55.66 98 GLY A O 1
ATOM 684 N N . GLY A 1 99 ? 26.637 0.096 -26.793 1.00 49.84 99 GLY A N 1
ATOM 685 C CA . GLY A 1 99 ? 27.430 -0.897 -27.539 1.00 49.84 99 GLY A CA 1
ATOM 686 C C . GLY A 1 99 ? 28.317 -0.355 -28.669 1.00 49.84 99 GLY A C 1
ATOM 687 O O . GLY A 1 99 ? 28.582 -1.091 -29.613 1.00 49.84 99 GLY A O 1
ATOM 688 N N . GLY A 1 100 ? 28.725 0.916 -28.623 1.00 46.06 100 GLY A N 1
ATOM 689 C CA . GLY A 1 100 ? 29.625 1.531 -29.607 1.00 46.06 100 GLY A CA 1
ATOM 690 C C . GLY A 1 100 ? 30.976 1.877 -28.98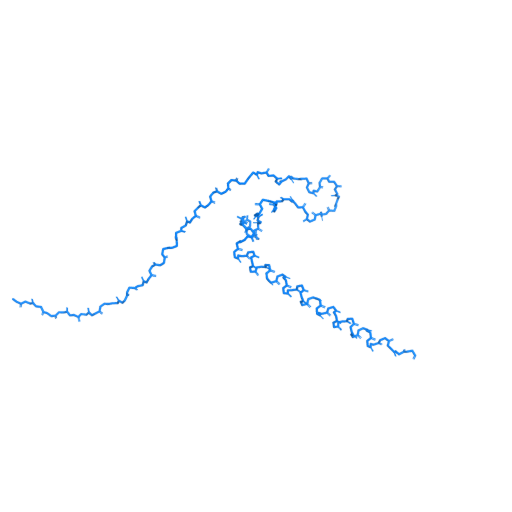9 1.00 46.06 100 GLY A C 1
ATOM 691 O O . GLY A 1 100 ? 31.183 3.021 -28.588 1.00 46.06 100 GLY A O 1
ATOM 692 N N . GLY A 1 101 ? 31.852 0.877 -28.876 1.00 41.81 101 GLY A N 1
ATOM 693 C CA . GLY A 1 101 ? 33.299 1.050 -28.712 1.00 41.81 101 GLY A CA 1
ATOM 694 C C . GLY A 1 101 ? 34.004 0.849 -30.043 1.00 41.81 101 GLY A C 1
ATOM 695 O O . GLY A 1 101 ? 33.485 0.042 -30.847 1.00 41.81 101 GLY A O 1
#

Sequence (101 aa):
PKPSKTGVAAAPLLASATAKSKSKSKSAATGGRRGGALTSKNVPYTRTGDSGTSQLFTGERRSKS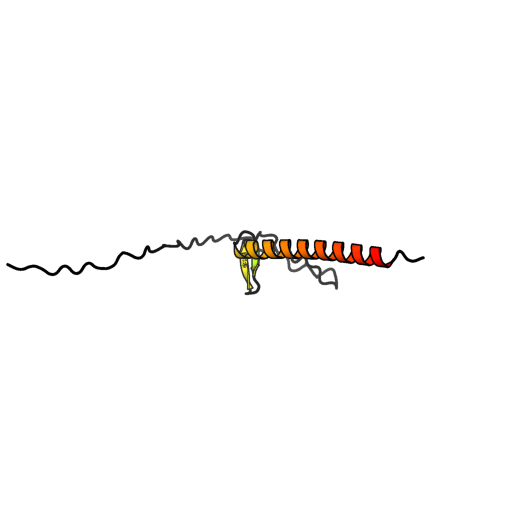DDAFEAMGAVDELCSVVGVAHAMMTTNMATAVGGGG

InterPro domains:
  IPR016030 Cobalamin adenosyltransferase-like [PF01923] (45-91)
  IPR029499 Corrinoid adenosyltransferase, PduO-type [PTHR12213] (34-92)
  IPR036451 Cobalamin adenosyltransferase-like superfamily [G3DSA:1.20.1200.10] (53-97)
  IPR036451 Cobalamin adenosyltransferase-like superfamily [SSF89028] (45-91)

Foldseek 3Di:
DDDDDDDDDDDDDDDDPPPPPPPPDPDDPPQDPPPPPPDPDDDVDRCPCVSQWDADPVRDIDGCPDPVVVVVVVVVVVVVVVVVVVVVVVVVVVVVVPPDD